Protein AF-A0A843I5C9-F1 (afdb_monomer)

Sequence (119 aa):
MRWAIEAREAYRRIAEAYEESRRRRRPLPAADFGALGRRALDVGAGRGAQPEYLEAEHPYVVHCDLVQEMLPKRCSDCLLCEATLLPFREGSFDVVYAVAVYHHLPRDALAAAIAEALR

Foldseek 3Di:
DVLLVVVQVVCQVCQVVCAVVAQPDDADVVLVPDLQDAAEEEEQVFAHCHVVNVVVRHVHYAYERCYPSRWHPPDDHYDNDDLLCDPDDAPRGSYYHHPPNLVSDDPVSSVSSVVSRND

Mean predicted aligned error: 3.35 Å

Secondary structure (DSSP, 8-state):
-HHHHHHHHHHHHHHHHHHHHHHTSPPP--STTS---SEEEEET-TTSSHHHHHHHH-SEEEEEES-GGGS-SS-S-EEE-BTTB----TTS-SEEE-TT-GGGS-HHHHHHHHHHHT-

Radius of gyration: 13.56 Å; Cα contacts (8 Å, |Δi|>4): 185; chains: 1; bounding box: 31×33×27 Å

Solvent-accessible surface area (backbone atoms only — not comparable to full-atom values): 6765 Å² total; per-residue (Å²): 112,70,67,56,55,53,51,33,54,55,49,57,77,39,29,71,64,46,26,66,71,29,50,80,40,83,54,78,71,72,66,78,79,53,92,55,61,51,30,36,36,31,42,54,39,37,46,38,33,48,51,66,53,50,52,75,73,19,90,38,54,39,36,25,15,71,32,74,72,29,50,48,89,86,63,91,44,70,45,82,36,47,66,65,59,58,97,64,62,70,68,71,48,64,34,68,45,56,72,91,37,66,88,77,45,56,78,75,51,37,57,42,23,53,52,48,66,69,62

pLDDT: mean 92.46, std 5.12, range [69.06, 97.44]

Structure (mmCIF, N/CA/C/O backbone):
data_AF-A0A843I5C9-F1
#
_entry.id   AF-A0A843I5C9-F1
#
loop_
_atom_site.group_PDB
_atom_site.id
_atom_site.type_symbol
_atom_site.label_atom_id
_atom_site.label_alt_id
_atom_site.label_comp_id
_atom_site.label_asym_id
_atom_site.label_entity_id
_atom_site.label_seq_id
_atom_site.pdbx_PDB_ins_code
_atom_site.Cartn_x
_atom_site.Cartn_y
_atom_site.Cartn_z
_atom_site.occupancy
_atom_site.B_iso_or_equiv
_atom_site.auth_seq_id
_atom_site.auth_comp_id
_atom_site.auth_asym_id
_atom_site.auth_atom_id
_atom_site.pdbx_PDB_model_num
ATOM 1 N N . MET A 1 1 ? 4.243 -16.718 -8.120 1.00 78.25 1 MET A N 1
ATOM 2 C CA . MET A 1 1 ? 5.303 -15.857 -7.543 1.00 78.25 1 MET A CA 1
ATOM 3 C C . MET A 1 1 ? 6.274 -15.222 -8.543 1.00 78.25 1 MET A C 1
ATOM 5 O O . MET A 1 1 ? 6.860 -14.216 -8.177 1.00 78.25 1 MET A O 1
ATOM 9 N N . ARG A 1 2 ? 6.472 -15.722 -9.779 1.00 88.94 2 ARG A N 1
ATOM 10 C CA . ARG A 1 2 ? 7.413 -15.086 -10.736 1.00 88.94 2 ARG A CA 1
ATOM 11 C C . ARG A 1 2 ? 7.111 -13.595 -10.981 1.00 88.94 2 ARG A C 1
ATOM 13 O O . ARG A 1 2 ? 8.018 -12.781 -10.887 1.00 88.94 2 ARG A O 1
ATOM 20 N N . TRP A 1 3 ? 5.836 -13.250 -11.169 1.00 91.00 3 TRP A N 1
ATOM 21 C CA . TRP A 1 3 ? 5.377 -11.867 -11.352 1.00 91.00 3 TRP A CA 1
ATOM 22 C C . TRP A 1 3 ? 5.780 -10.937 -10.192 1.00 91.00 3 TRP A C 1
ATOM 24 O O . TRP A 1 3 ? 6.170 -9.800 -10.423 1.00 91.00 3 TRP A O 1
ATOM 34 N N . ALA A 1 4 ? 5.733 -11.424 -8.946 1.00 91.62 4 ALA A N 1
ATOM 35 C CA . ALA A 1 4 ? 6.070 -10.629 -7.768 1.00 91.62 4 ALA A CA 1
ATOM 36 C C . ALA A 1 4 ? 7.574 -10.327 -7.732 1.00 91.62 4 ALA A C 1
ATOM 38 O O . ALA A 1 4 ? 7.984 -9.221 -7.392 1.00 91.62 4 ALA A O 1
ATOM 39 N N . ILE A 1 5 ? 8.408 -11.286 -8.149 1.00 93.31 5 ILE A N 1
ATOM 40 C CA . ILE A 1 5 ? 9.856 -11.081 -8.283 1.00 93.31 5 ILE A CA 1
ATOM 41 C C . ILE A 1 5 ? 10.144 -10.018 -9.353 1.00 93.31 5 ILE A C 1
ATOM 43 O O . ILE A 1 5 ? 10.910 -9.093 -9.092 1.00 93.31 5 ILE A O 1
ATOM 47 N N . GLU A 1 6 ? 9.496 -10.112 -10.515 1.00 94.12 6 GLU A N 1
ATOM 48 C CA . GLU A 1 6 ? 9.647 -9.148 -11.615 1.00 94.12 6 GLU A CA 1
ATOM 49 C C . GLU A 1 6 ? 9.191 -7.737 -11.208 1.00 94.12 6 GLU A C 1
ATOM 51 O O . GLU A 1 6 ? 9.911 -6.762 -11.437 1.00 94.12 6 GLU A O 1
ATOM 56 N N . ALA A 1 7 ? 8.037 -7.623 -10.541 1.00 92.88 7 ALA A N 1
ATOM 57 C CA . ALA A 1 7 ? 7.535 -6.360 -10.006 1.00 92.88 7 ALA A CA 1
ATOM 58 C C . ALA A 1 7 ? 8.514 -5.760 -8.987 1.00 92.88 7 ALA A C 1
ATOM 60 O O . ALA A 1 7 ? 8.883 -4.588 -9.093 1.00 92.88 7 ALA A O 1
ATOM 61 N N . ARG A 1 8 ? 9.008 -6.577 -8.049 1.00 94.88 8 ARG A N 1
ATOM 62 C CA . ARG A 1 8 ? 9.997 -6.161 -7.048 1.00 94.88 8 ARG A CA 1
ATOM 63 C C . ARG A 1 8 ? 11.261 -5.608 -7.700 1.00 94.88 8 ARG A C 1
ATOM 65 O O . ARG A 1 8 ? 11.759 -4.561 -7.296 1.00 94.88 8 ARG A O 1
ATOM 72 N N . GLU A 1 9 ? 11.790 -6.293 -8.710 1.00 95.88 9 GLU A N 1
ATOM 73 C CA . GLU A 1 9 ? 12.981 -5.839 -9.433 1.00 95.88 9 GLU A CA 1
ATOM 74 C C . GLU A 1 9 ? 12.742 -4.539 -10.201 1.00 95.88 9 GLU A C 1
ATOM 76 O O . GLU A 1 9 ? 13.606 -3.660 -10.199 1.00 95.88 9 GLU A O 1
ATOM 81 N N . ALA A 1 10 ? 11.576 -4.388 -10.833 1.00 94.38 10 ALA A N 1
ATOM 82 C CA . ALA A 1 10 ? 11.215 -3.158 -11.527 1.00 94.38 10 ALA A CA 1
ATOM 83 C C . ALA A 1 10 ? 11.164 -1.964 -10.565 1.00 94.38 10 ALA A C 1
ATOM 85 O O . ALA A 1 10 ? 11.795 -0.942 -10.837 1.00 94.38 10 ALA A O 1
ATOM 86 N N . TYR A 1 11 ? 10.490 -2.114 -9.424 1.00 94.81 11 TYR A N 1
ATOM 87 C CA . TYR A 1 11 ? 10.368 -1.052 -8.425 1.00 94.81 11 TYR A CA 1
ATOM 88 C C . TYR A 1 11 ? 11.686 -0.739 -7.717 1.00 94.81 11 TYR A C 1
ATOM 90 O O . TYR A 1 11 ? 12.005 0.434 -7.525 1.00 94.81 11 TYR A O 1
ATOM 98 N N . ARG A 1 12 ? 12.512 -1.752 -7.424 1.00 94.75 12 ARG A N 1
ATOM 99 C CA . ARG A 1 12 ? 13.863 -1.541 -6.881 1.00 94.75 12 ARG A CA 1
ATOM 100 C C . ARG A 1 12 ? 14.707 -0.641 -7.786 1.00 94.75 12 ARG A C 1
ATOM 102 O O . ARG A 1 12 ?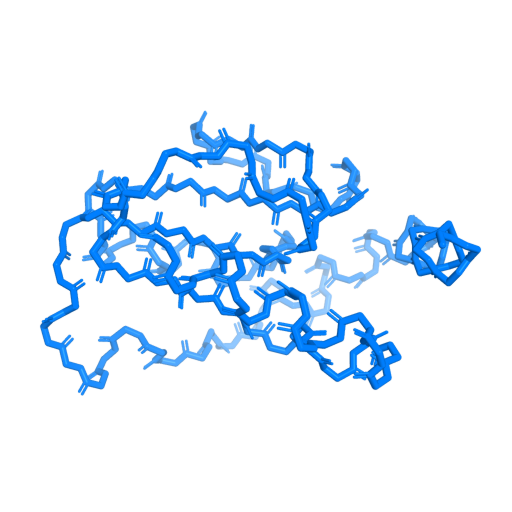 15.406 0.231 -7.283 1.00 94.75 12 ARG A O 1
ATOM 109 N N . ARG A 1 13 ? 14.621 -0.808 -9.112 1.00 95.38 13 ARG A N 1
ATOM 110 C CA . ARG A 1 13 ? 15.379 0.014 -10.077 1.00 95.38 13 ARG A CA 1
ATOM 111 C C . ARG A 1 13 ? 14.941 1.477 -10.127 1.00 95.38 13 ARG A C 1
ATOM 113 O O . ARG A 1 13 ? 15.730 2.313 -10.554 1.00 95.38 13 ARG A O 1
ATOM 120 N N . ILE A 1 14 ? 13.706 1.788 -9.737 1.00 93.44 14 ILE A N 1
ATOM 121 C CA . ILE A 1 14 ? 13.138 3.138 -9.869 1.00 93.44 14 ILE A CA 1
ATOM 122 C C . ILE A 1 14 ? 12.885 3.828 -8.530 1.00 93.44 14 ILE A C 1
ATOM 124 O O . ILE A 1 14 ? 12.381 4.943 -8.535 1.00 93.44 14 ILE A O 1
ATOM 128 N N . ALA A 1 15 ? 13.209 3.200 -7.401 1.00 89.75 15 ALA A N 1
ATOM 129 C CA . ALA A 1 15 ? 12.848 3.675 -6.067 1.00 89.75 15 ALA A CA 1
ATOM 130 C C . ALA A 1 15 ? 13.227 5.143 -5.790 1.00 89.75 15 ALA A C 1
ATOM 132 O O . ALA A 1 15 ? 12.409 5.917 -5.290 1.00 89.75 15 ALA A O 1
ATOM 133 N N . GLU A 1 16 ? 14.448 5.546 -6.149 1.00 87.31 16 GLU A N 1
ATOM 134 C CA . GLU A 1 16 ? 14.926 6.920 -5.948 1.00 87.31 16 GLU A CA 1
ATOM 135 C C . GLU A 1 16 ? 14.183 7.921 -6.842 1.00 87.31 16 GLU A C 1
ATOM 137 O O . GLU A 1 16 ? 13.652 8.924 -6.363 1.00 87.31 16 GLU A O 1
ATOM 142 N N . ALA A 1 17 ? 14.070 7.616 -8.139 1.00 89.94 17 ALA A N 1
ATOM 143 C CA . ALA A 1 17 ? 13.329 8.447 -9.088 1.00 89.94 17 ALA A CA 1
ATOM 144 C C . ALA A 1 17 ? 11.831 8.523 -8.737 1.00 89.94 17 ALA A C 1
ATOM 146 O O . ALA A 1 17 ? 11.187 9.559 -8.924 1.00 89.94 17 ALA A O 1
ATOM 147 N N . TYR A 1 18 ? 11.276 7.437 -8.195 1.00 89.38 18 TYR A N 1
ATOM 148 C CA . TYR A 1 18 ? 9.904 7.368 -7.717 1.00 89.38 18 TYR A CA 1
ATOM 149 C C . TYR A 1 18 ? 9.679 8.363 -6.582 1.00 89.38 18 TYR A C 1
ATOM 151 O O . TYR A 1 18 ? 8.752 9.169 -6.682 1.00 89.38 18 TYR A O 1
ATOM 159 N N . GLU A 1 19 ? 10.536 8.350 -5.555 1.00 88.69 19 GLU A N 1
ATOM 160 C CA . GLU A 1 19 ? 10.461 9.277 -4.420 1.00 88.69 19 GLU A CA 1
ATOM 161 C C . GLU A 1 19 ? 10.403 10.725 -4.898 1.00 88.69 19 GLU A C 1
ATOM 163 O O . GLU A 1 19 ? 9.440 11.426 -4.592 1.00 88.69 19 GLU A O 1
ATOM 168 N N . GLU A 1 20 ? 11.362 11.152 -5.720 1.00 88.75 20 GLU A N 1
ATOM 169 C CA . GLU A 1 20 ? 11.406 12.528 -6.228 1.00 88.75 20 GLU A CA 1
ATOM 170 C C . GLU A 1 20 ? 10.135 12.878 -7.021 1.00 88.75 20 GLU A C 1
ATOM 172 O O . GLU A 1 20 ? 9.527 13.933 -6.823 1.00 88.75 20 GLU A O 1
ATOM 177 N N . SER A 1 21 ? 9.664 11.956 -7.868 1.00 89.06 21 SER A N 1
ATOM 178 C CA . SER A 1 21 ? 8.480 12.177 -8.708 1.00 89.06 21 SER A CA 1
ATOM 179 C C . SER A 1 21 ? 7.156 12.227 -7.936 1.00 89.06 21 SER A C 1
ATOM 181 O O . SER A 1 21 ? 6.170 12.7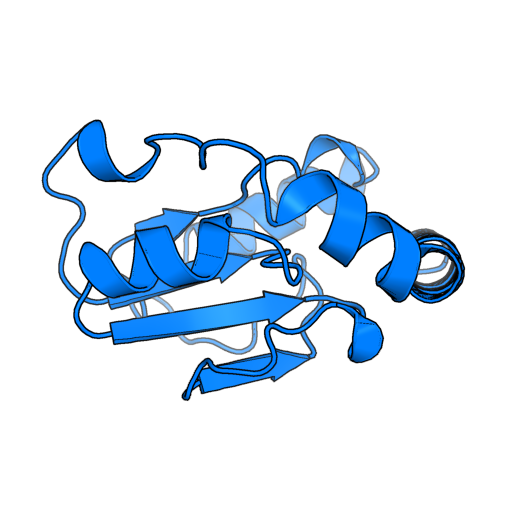63 -8.458 1.00 89.06 21 SER A O 1
ATOM 183 N N . ARG A 1 22 ? 7.101 11.640 -6.732 1.00 89.44 22 ARG A N 1
ATOM 184 C CA . ARG A 1 22 ? 5.878 11.488 -5.924 1.00 89.44 22 ARG A CA 1
ATOM 185 C C . ARG A 1 22 ? 5.872 12.335 -4.660 1.00 89.44 22 ARG A C 1
ATOM 187 O O . ARG A 1 22 ? 4.788 12.657 -4.187 1.00 89.44 22 ARG A O 1
ATOM 194 N N . ARG A 1 23 ? 7.032 12.746 -4.147 1.00 85.06 23 ARG A N 1
ATOM 195 C CA . ARG A 1 23 ? 7.165 13.565 -2.932 1.00 85.06 23 ARG A CA 1
ATOM 196 C C . ARG A 1 23 ? 6.517 14.941 -3.072 1.00 85.06 23 ARG A C 1
ATOM 198 O O . ARG A 1 23 ? 5.962 15.449 -2.111 1.00 85.06 23 ARG A O 1
ATOM 205 N N . ARG A 1 24 ? 6.561 15.539 -4.267 1.00 86.94 24 ARG A N 1
ATOM 206 C CA . ARG A 1 24 ? 5.937 16.849 -4.549 1.00 86.94 24 ARG A CA 1
ATOM 207 C C . ARG A 1 24 ? 4.512 16.750 -5.089 1.00 86.94 24 ARG A C 1
ATOM 209 O O . ARG A 1 24 ? 3.897 17.775 -5.375 1.00 86.94 24 ARG A O 1
ATOM 216 N N . ARG A 1 25 ? 3.992 15.537 -5.294 1.00 87.56 25 ARG A N 1
ATOM 217 C CA . ARG A 1 25 ? 2.618 15.369 -5.767 1.00 87.56 25 ARG A CA 1
ATOM 218 C C . ARG A 1 25 ? 1.672 15.469 -4.588 1.00 87.56 25 ARG A C 1
ATOM 220 O O . ARG A 1 25 ? 1.948 14.933 -3.522 1.00 87.56 25 ARG A O 1
ATOM 227 N N . ARG A 1 26 ? 0.530 16.112 -4.823 1.00 89.50 26 ARG A N 1
ATOM 228 C CA . ARG A 1 26 ? -0.575 16.076 -3.873 1.00 89.50 26 ARG A CA 1
ATOM 229 C C . ARG A 1 26 ? -0.987 14.607 -3.662 1.00 89.50 26 ARG A C 1
ATOM 231 O O . ARG A 1 26 ? -1.191 13.919 -4.669 1.00 89.50 26 ARG A O 1
ATOM 238 N N . PRO A 1 27 ? -1.071 14.127 -2.409 1.00 91.62 27 PRO A N 1
ATOM 239 C CA . PRO A 1 27 ? -1.557 12.784 -2.125 1.00 91.62 27 PRO A CA 1
ATOM 240 C C . PRO A 1 27 ? -3.002 12.638 -2.609 1.00 91.62 27 PRO A C 1
ATOM 242 O O . PRO A 1 27 ? -3.728 13.627 -2.768 1.00 91.62 27 PRO A O 1
ATOM 245 N N . LEU A 1 28 ? -3.417 11.402 -2.876 1.00 89.69 28 LEU A N 1
ATOM 246 C CA . LEU A 1 28 ? -4.825 11.132 -3.121 1.00 89.69 28 LEU A CA 1
ATOM 247 C C . LEU A 1 28 ? -5.577 11.268 -1.793 1.00 89.69 28 LEU A C 1
ATOM 249 O O . LEU A 1 28 ? -5.146 10.643 -0.821 1.00 89.69 28 LEU A O 1
ATOM 253 N N . PRO A 1 29 ? -6.695 12.016 -1.754 1.00 89.12 29 PRO A N 1
ATOM 254 C CA . PRO A 1 29 ? -7.479 12.251 -0.543 1.00 89.12 29 PRO A CA 1
ATOM 255 C C . PRO A 1 29 ? -8.319 11.016 -0.159 1.00 89.12 29 PRO A C 1
ATOM 257 O O . PRO A 1 29 ? -9.526 11.094 0.026 1.00 89.12 29 PRO A O 1
ATOM 260 N N . ALA A 1 30 ? -7.703 9.832 -0.146 1.00 82.38 30 ALA A N 1
ATOM 261 C CA . ALA A 1 30 ? -8.390 8.556 0.018 1.00 82.38 30 ALA A CA 1
ATOM 262 C C . ALA A 1 30 ? -9.062 8.414 1.394 1.00 82.38 30 ALA A C 1
ATOM 264 O O . ALA A 1 30 ? -10.079 7.733 1.490 1.00 82.38 30 ALA A O 1
ATOM 265 N N . ALA A 1 31 ? -8.524 9.064 2.427 1.00 79.75 31 ALA A N 1
ATOM 266 C CA . ALA A 1 31 ? -9.107 9.055 3.763 1.00 79.75 31 ALA A CA 1
ATOM 267 C C . ALA A 1 31 ? -10.255 10.071 3.911 1.00 79.75 31 ALA A C 1
ATOM 269 O O . ALA A 1 31 ? -11.154 9.864 4.719 1.00 79.75 31 ALA A O 1
ATOM 270 N N . ASP A 1 32 ? -10.307 11.106 3.064 1.00 84.12 32 ASP A N 1
ATOM 271 C CA . ASP A 1 32 ? -11.332 12.161 3.125 1.00 84.12 32 ASP A CA 1
ATOM 272 C C . ASP A 1 32 ? -12.740 11.654 2.741 1.00 84.12 32 ASP A C 1
ATOM 274 O O . ASP A 1 32 ? -13.735 12.357 2.927 1.00 84.12 32 ASP A O 1
ATOM 278 N N . PHE A 1 33 ? -12.858 10.445 2.176 1.00 79.38 33 PHE A N 1
ATOM 279 C CA . PHE A 1 33 ? -14.136 9.892 1.712 1.00 79.38 33 PHE A CA 1
ATOM 280 C C . PHE A 1 33 ? -15.040 9.367 2.839 1.00 79.38 33 PHE A C 1
ATOM 282 O O . PHE A 1 33 ? -16.202 9.045 2.576 1.00 79.38 33 PHE A O 1
ATOM 289 N N . GLY A 1 34 ? -14.559 9.291 4.084 1.00 78.88 34 GLY A N 1
ATOM 290 C CA . GLY A 1 34 ? -15.389 8.908 5.224 1.00 78.88 34 GLY A CA 1
ATOM 291 C C . GLY A 1 34 ? -14.621 8.750 6.534 1.00 78.88 34 GLY A C 1
ATOM 292 O O . GLY A 1 34 ? -13.401 8.823 6.584 1.00 78.88 34 GLY A O 1
ATOM 293 N N . ALA A 1 35 ? -15.349 8.489 7.621 1.00 80.50 35 ALA A N 1
ATOM 294 C CA . ALA A 1 35 ? -14.742 8.137 8.902 1.00 80.50 35 ALA A CA 1
ATOM 295 C C . ALA A 1 35 ? -14.339 6.651 8.895 1.00 80.50 35 ALA A C 1
ATOM 297 O O . ALA A 1 35 ? -15.159 5.780 9.179 1.00 80.50 35 ALA A O 1
ATOM 298 N N . LEU A 1 36 ? -13.082 6.370 8.544 1.00 87.00 36 LEU A N 1
ATOM 299 C CA . LEU A 1 36 ? -12.579 5.018 8.248 1.00 87.00 36 LEU A CA 1
ATOM 300 C C . LEU A 1 36 ? -11.899 4.311 9.443 1.00 87.00 36 LEU A C 1
ATOM 302 O O . LEU A 1 36 ? -11.267 3.274 9.283 1.00 87.00 36 LEU A O 1
ATOM 306 N N . GLY A 1 37 ? -12.049 4.844 10.658 1.00 92.06 37 GLY A N 1
ATOM 307 C CA . GLY A 1 37 ? -11.519 4.239 11.885 1.00 92.06 37 GLY A CA 1
ATOM 308 C C . GLY A 1 37 ? -10.097 4.679 12.243 1.00 92.06 37 GLY A C 1
ATOM 309 O O . GLY A 1 37 ? -9.564 5.647 11.703 1.00 92.06 37 GLY A O 1
ATOM 310 N N . ARG A 1 38 ? -9.494 4.012 13.234 1.00 95.06 38 ARG A N 1
ATOM 311 C CA . ARG A 1 38 ? -8.222 4.434 13.852 1.00 95.06 38 ARG A CA 1
ATO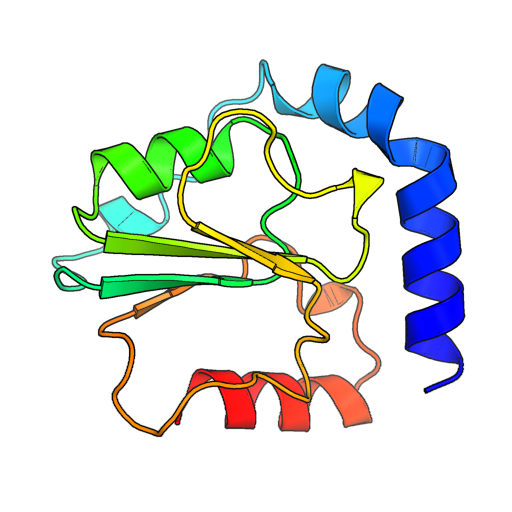M 312 C C . ARG A 1 38 ? -7.013 3.652 13.346 1.00 95.06 38 ARG A C 1
ATOM 314 O O . ARG A 1 38 ? -5.901 4.165 13.442 1.00 95.06 38 ARG A O 1
ATOM 321 N N . ARG A 1 39 ? -7.221 2.412 12.901 1.00 96.31 39 ARG A N 1
ATOM 322 C CA . ARG A 1 39 ? -6.174 1.469 12.493 1.00 96.31 39 ARG A CA 1
ATOM 323 C C . ARG A 1 39 ? -6.214 1.293 10.983 1.00 96.31 39 ARG A C 1
ATOM 325 O O . ARG A 1 39 ? -7.182 0.737 10.470 1.00 96.31 39 ARG A O 1
ATOM 332 N N . ALA A 1 40 ? -5.170 1.721 10.291 1.00 96.19 40 ALA A N 1
ATOM 333 C CA . ALA A 1 40 ? -5.065 1.633 8.844 1.00 96.19 40 ALA A CA 1
ATOM 334 C C . ALA A 1 40 ? -3.887 0.753 8.413 1.00 96.19 40 ALA A C 1
ATOM 336 O O . ALA A 1 40 ? -2.813 0.783 9.016 1.00 96.19 40 ALA A O 1
ATOM 337 N N . LEU A 1 41 ? -4.091 -0.003 7.338 1.00 97.06 41 LEU A N 1
ATOM 338 C CA . LEU A 1 41 ? -3.026 -0.660 6.586 1.00 97.06 41 LEU A CA 1
ATOM 339 C C . LEU A 1 41 ? -2.865 0.048 5.243 1.00 97.06 41 LEU A C 1
ATOM 341 O O . LEU A 1 41 ? -3.842 0.229 4.522 1.00 97.06 41 LEU A O 1
ATOM 345 N N . ASP A 1 42 ? -1.641 0.410 4.889 1.00 96.88 42 ASP A N 1
ATOM 346 C CA . ASP A 1 42 ? -1.284 0.978 3.590 1.00 96.88 42 ASP A CA 1
ATOM 347 C C . ASP A 1 42 ? -0.470 -0.050 2.795 1.00 96.88 42 ASP A C 1
ATOM 349 O O . ASP A 1 42 ? 0.722 -0.255 3.039 1.00 96.88 42 ASP A O 1
ATOM 353 N N . VAL A 1 43 ? -1.140 -0.760 1.886 1.00 97.44 43 VAL A N 1
ATOM 354 C CA . VAL A 1 43 ? -0.534 -1.786 1.029 1.00 97.44 43 VAL A CA 1
ATOM 355 C C . VAL A 1 43 ? 0.089 -1.110 -0.183 1.00 97.44 43 VAL A C 1
ATOM 357 O O . VAL A 1 43 ? -0.561 -0.295 -0.830 1.00 97.44 43 VAL A O 1
ATOM 360 N N . GLY A 1 44 ? 1.324 -1.492 -0.522 1.00 96.19 44 GLY A N 1
ATOM 361 C CA . GLY A 1 44 ? 2.115 -0.862 -1.584 1.00 96.19 44 GLY A CA 1
ATOM 362 C C . GLY A 1 44 ? 2.397 0.611 -1.293 1.00 96.19 44 GLY A C 1
ATOM 363 O O . GLY A 1 44 ? 2.296 1.447 -2.192 1.00 96.19 44 GLY A O 1
ATOM 364 N N . ALA A 1 45 ? 2.717 0.908 -0.031 1.00 95.50 45 ALA A N 1
ATOM 365 C CA . ALA A 1 45 ? 2.820 2.261 0.511 1.00 95.50 45 ALA A CA 1
ATOM 366 C C . ALA A 1 45 ? 3.744 3.181 -0.302 1.00 95.50 45 ALA A C 1
ATOM 368 O O . ALA A 1 45 ? 3.502 4.386 -0.459 1.00 95.50 45 ALA A O 1
ATOM 369 N N . GLY A 1 46 ? 4.834 2.622 -0.834 1.00 94.19 46 GLY A N 1
ATOM 370 C CA . GLY A 1 46 ? 5.890 3.411 -1.435 1.00 94.19 46 GLY A CA 1
ATOM 371 C C . GLY A 1 46 ? 6.456 4.482 -0.490 1.00 94.19 46 GLY A C 1
ATOM 372 O O . GLY A 1 46 ? 6.222 4.515 0.714 1.00 94.19 46 G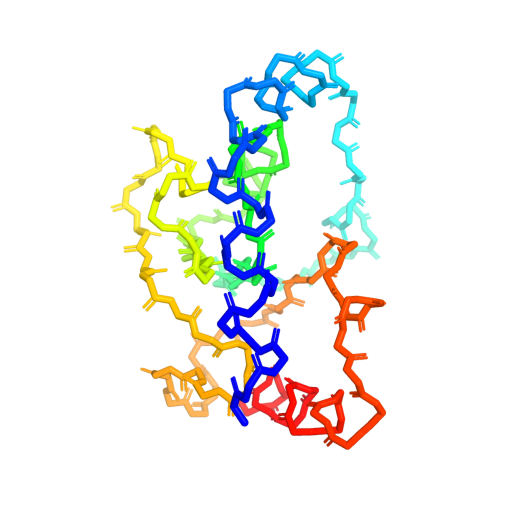LY A O 1
ATOM 373 N N . ARG A 1 47 ? 7.251 5.391 -1.061 1.00 90.75 47 ARG A N 1
ATOM 374 C CA . ARG A 1 47 ? 7.966 6.447 -0.317 1.00 90.75 47 ARG A CA 1
ATOM 375 C C . ARG A 1 47 ? 7.628 7.863 -0.793 1.00 90.75 47 ARG A C 1
ATOM 377 O O . ARG A 1 47 ? 8.480 8.746 -0.764 1.00 90.75 47 ARG A O 1
ATOM 384 N N . GLY A 1 48 ? 6.416 8.049 -1.318 1.00 90.56 48 GLY A N 1
ATOM 385 C CA . GLY A 1 48 ? 5.907 9.342 -1.789 1.00 90.56 48 GLY A CA 1
ATOM 386 C C . GLY A 1 48 ? 5.279 10.178 -0.668 1.00 90.56 48 GLY A C 1
ATOM 387 O O . GLY A 1 48 ? 5.603 9.996 0.497 1.00 90.56 48 GLY A O 1
ATOM 388 N N . ALA A 1 49 ? 4.355 11.075 -1.027 1.00 91.69 49 ALA A N 1
ATOM 389 C CA . ALA A 1 49 ? 3.596 11.883 -0.064 1.00 91.69 49 ALA A CA 1
ATOM 390 C C . ALA A 1 49 ? 2.385 11.155 0.566 1.00 91.69 49 ALA A C 1
ATOM 392 O O . ALA A 1 49 ? 1.813 11.651 1.530 1.00 91.69 49 ALA A O 1
ATOM 393 N N . GLN A 1 50 ? 1.966 10.005 0.017 1.00 93.69 50 GLN A N 1
ATOM 394 C CA . GLN A 1 50 ? 0.779 9.277 0.489 1.00 93.69 50 GLN A CA 1
ATOM 395 C C . GLN A 1 50 ? 0.907 8.768 1.939 1.00 93.69 50 GLN A C 1
ATOM 397 O O . GLN A 1 50 ? -0.050 8.972 2.682 1.00 93.69 50 GLN A O 1
ATOM 402 N N . PRO A 1 51 ? 2.046 8.182 2.372 1.00 93.88 51 PRO A N 1
ATOM 403 C CA . PRO A 1 51 ? 2.197 7.699 3.745 1.00 93.88 51 PRO A CA 1
ATOM 404 C C . PRO A 1 51 ? 1.981 8.791 4.800 1.00 93.88 51 PRO A C 1
ATOM 406 O O . PRO A 1 51 ? 1.152 8.624 5.685 1.00 93.88 51 PRO A O 1
ATOM 409 N N . GLU A 1 52 ? 2.633 9.950 4.631 1.00 92.50 52 GLU A N 1
ATOM 410 C CA . GLU A 1 52 ? 2.515 11.094 5.553 1.00 92.50 52 GLU A CA 1
ATOM 411 C C . GLU A 1 52 ? 1.067 11.616 5.641 1.00 92.50 52 GLU A C 1
ATOM 413 O O . GLU A 1 52 ? 0.620 12.047 6.700 1.00 92.50 52 GLU A O 1
ATOM 418 N N . TYR A 1 53 ? 0.311 11.556 4.539 1.00 93.19 53 TYR A N 1
ATOM 419 C CA . TYR A 1 53 ? -1.111 11.902 4.542 1.00 93.19 53 TYR A CA 1
ATOM 420 C C . TYR A 1 53 ? -1.947 10.896 5.343 1.00 93.19 53 TYR A C 1
ATOM 422 O O . TYR A 1 53 ? -2.773 11.309 6.146 1.00 93.19 53 TYR A O 1
ATOM 430 N N . LEU A 1 54 ? -1.717 9.591 5.185 1.00 93.75 54 LEU A N 1
ATOM 431 C CA . LEU A 1 54 ? -2.464 8.581 5.943 1.00 93.75 54 LEU A CA 1
ATOM 432 C C . LEU A 1 54 ? -2.145 8.625 7.446 1.00 93.75 54 LEU A C 1
ATOM 434 O O . LEU A 1 54 ? -3.052 8.438 8.254 1.00 93.75 54 LEU A O 1
ATOM 438 N N . GLU A 1 55 ? -0.897 8.911 7.824 1.00 93.06 55 GLU A N 1
ATOM 439 C CA . GLU A 1 55 ? -0.489 9.100 9.228 1.00 93.06 55 GLU A CA 1
ATOM 440 C C . GLU A 1 55 ? -1.120 10.344 9.875 1.00 93.06 55 GLU A C 1
ATOM 442 O O . GLU A 1 55 ? -1.332 10.370 11.087 1.00 93.06 55 GLU A O 1
ATOM 447 N N . ALA A 1 56 ? -1.446 11.375 9.088 1.00 91.94 56 ALA A N 1
ATOM 448 C CA . ALA A 1 56 ? -2.172 12.542 9.588 1.00 91.94 56 ALA A CA 1
ATOM 449 C C . ALA A 1 56 ? -3.651 12.232 9.890 1.00 91.94 56 ALA A C 1
ATOM 451 O O . ALA A 1 56 ? -4.237 12.846 10.781 1.00 91.94 56 ALA A O 1
ATOM 452 N N . GLU A 1 57 ? -4.234 11.271 9.170 1.00 92.56 57 GLU A N 1
ATOM 453 C CA . GLU A 1 57 ? -5.658 10.918 9.247 1.00 92.56 57 GLU A CA 1
ATOM 454 C C . GLU A 1 57 ? -5.936 9.777 10.237 1.00 92.56 57 GLU A C 1
ATOM 456 O O . GLU A 1 57 ? -6.983 9.743 10.889 1.00 92.56 57 GLU A O 1
ATOM 461 N N . HIS A 1 58 ? -4.988 8.849 10.401 1.00 93.69 58 HIS A N 1
ATOM 462 C CA . HIS A 1 58 ? -5.130 7.691 11.277 1.00 93.69 58 HIS A CA 1
ATOM 463 C C . HIS A 1 58 ? -4.026 7.645 12.342 1.00 93.69 58 HIS A C 1
ATOM 465 O O . HIS A 1 58 ? -2.845 7.674 12.010 1.00 93.69 58 HIS A O 1
ATOM 471 N N . PRO A 1 59 ? -4.370 7.471 13.632 1.00 93.31 59 PRO A N 1
ATOM 472 C CA . PRO A 1 59 ? -3.378 7.398 14.704 1.00 93.31 59 PRO A CA 1
ATOM 473 C C . PRO A 1 59 ? -2.526 6.120 14.685 1.00 93.31 59 PRO A C 1
ATOM 475 O O . PRO A 1 59 ? -1.493 6.088 15.348 1.00 93.31 59 PRO A O 1
ATOM 478 N N . TYR A 1 60 ? -2.964 5.060 13.995 1.00 95.25 60 TYR A N 1
ATOM 479 C CA . TYR A 1 60 ? -2.208 3.816 13.858 1.00 95.25 60 TYR A CA 1
ATOM 480 C C . TYR A 1 60 ? -2.178 3.397 12.392 1.00 95.25 60 TYR A C 1
ATOM 482 O O . TYR A 1 60 ? -3.175 2.886 11.882 1.00 95.25 60 TYR A O 1
ATOM 490 N N . VAL A 1 61 ? -1.041 3.588 11.728 1.00 95.94 61 VAL A N 1
ATOM 491 C CA . VAL A 1 61 ? -0.838 3.167 10.339 1.00 95.94 61 VAL A CA 1
ATOM 492 C C . VAL A 1 61 ? 0.292 2.159 10.279 1.00 95.94 61 VAL A C 1
ATOM 494 O O . VAL A 1 61 ? 1.363 2.395 10.827 1.00 95.94 61 VAL A O 1
ATOM 497 N N . VAL A 1 62 ? 0.058 1.043 9.596 1.00 97.38 62 VAL A N 1
ATOM 498 C CA . VAL A 1 62 ? 1.129 0.141 9.173 1.00 97.38 62 VAL A CA 1
ATOM 499 C C . VAL A 1 62 ? 1.307 0.300 7.672 1.00 97.38 62 VAL A C 1
ATOM 501 O O . VAL A 1 62 ? 0.364 0.097 6.911 1.00 97.38 62 VAL A O 1
ATOM 504 N N . HIS A 1 63 ? 2.516 0.638 7.239 1.00 97.12 63 HIS A N 1
ATOM 505 C CA . HIS A 1 63 ? 2.870 0.709 5.824 1.00 97.12 63 HIS A CA 1
ATOM 506 C C . HIS A 1 63 ? 3.533 -0.591 5.399 1.00 97.12 63 HIS A C 1
ATOM 508 O O . HIS A 1 63 ? 4.444 -1.083 6.072 1.00 97.12 63 HIS A O 1
ATOM 514 N N . CYS A 1 64 ? 3.119 -1.159 4.273 1.00 96.44 64 CYS A N 1
ATOM 515 C CA . CYS A 1 64 ? 3.785 -2.339 3.756 1.00 96.44 64 CYS A CA 1
ATOM 516 C C . CYS A 1 64 ? 3.994 -2.284 2.247 1.00 96.44 64 CYS A C 1
ATOM 518 O O . CYS A 1 64 ? 3.197 -1.729 1.496 1.00 96.44 64 CYS A O 1
ATOM 520 N N . ASP A 1 65 ? 5.128 -2.813 1.806 1.00 97.00 65 ASP A N 1
ATOM 521 C CA . ASP A 1 65 ? 5.539 -2.811 0.406 1.00 97.00 65 ASP A CA 1
ATOM 522 C C . ASP A 1 65 ? 6.351 -4.078 0.118 1.00 97.00 65 ASP A C 1
ATOM 524 O O . ASP A 1 65 ? 6.980 -4.643 1.015 1.00 97.00 65 ASP A O 1
ATOM 528 N N . LEU A 1 66 ? 6.353 -4.519 -1.138 1.00 96.25 66 LEU A N 1
ATOM 529 C CA . LEU A 1 66 ? 7.114 -5.679 -1.604 1.00 96.25 66 LEU A CA 1
ATOM 530 C C . LEU A 1 66 ? 8.612 -5.374 -1.742 1.00 96.25 66 LEU A C 1
ATOM 532 O O . LEU A 1 66 ? 9.443 -6.286 -1.840 1.00 96.25 66 LEU A O 1
ATOM 536 N N . VAL A 1 67 ? 8.968 -4.091 -1.779 1.00 95.81 67 VAL A N 1
ATOM 537 C CA . VAL A 1 67 ? 10.327 -3.606 -2.002 1.00 95.81 67 VAL A CA 1
ATOM 538 C C . VAL A 1 67 ? 10.775 -2.802 -0.788 1.00 95.81 67 VAL A C 1
ATOM 540 O O . VAL A 1 67 ? 10.203 -1.768 -0.457 1.00 95.81 67 VAL A O 1
ATOM 543 N N . GLN A 1 68 ? 11.854 -3.235 -0.137 1.00 94.81 68 GLN A N 1
ATOM 544 C CA . GLN A 1 68 ? 12.419 -2.534 1.021 1.00 94.81 68 GLN A CA 1
ATOM 545 C C . GLN A 1 68 ? 12.813 -1.098 0.660 1.00 94.81 68 GLN A C 1
ATOM 547 O O . GLN A 1 68 ? 12.560 -0.148 1.400 1.00 94.81 68 GLN A O 1
ATOM 552 N N . GLU A 1 69 ? 13.379 -0.929 -0.531 1.00 94.56 69 GLU A N 1
ATOM 553 C CA . GLU A 1 69 ? 13.712 0.353 -1.123 1.00 94.56 69 GLU A CA 1
ATOM 554 C C . GLU A 1 69 ? 12.479 1.143 -1.559 1.00 94.56 69 GLU A C 1
ATOM 556 O O . GLU A 1 69 ? 12.665 2.238 -2.060 1.00 94.56 69 GLU A O 1
ATOM 561 N N . MET A 1 70 ? 11.253 0.711 -1.292 1.00 94.88 70 MET A N 1
ATOM 562 C CA . MET A 1 70 ? 10.046 1.526 -1.438 1.00 94.88 70 MET A CA 1
ATOM 563 C C . MET A 1 70 ? 9.429 1.909 -0.097 1.00 94.88 70 MET A C 1
ATOM 565 O O . MET A 1 70 ? 8.683 2.874 -0.073 1.00 94.88 70 MET A O 1
ATOM 569 N N . LEU A 1 71 ? 9.792 1.268 1.017 1.00 95.12 71 LEU A N 1
ATOM 570 C CA . LEU A 1 71 ? 9.231 1.609 2.326 1.00 95.12 71 LEU A CA 1
ATOM 571 C C . LEU A 1 71 ? 9.536 3.067 2.723 1.00 95.12 71 LEU A C 1
ATOM 573 O O . LEU A 1 71 ? 10.666 3.546 2.515 1.00 95.12 71 LEU A O 1
ATOM 577 N N . PRO A 1 72 ? 8.560 3.791 3.295 1.00 92.06 72 PRO A N 1
ATOM 578 C CA . PRO A 1 72 ? 8.745 5.181 3.678 1.00 92.06 72 PRO A CA 1
ATOM 579 C C . PRO A 1 72 ? 9.808 5.310 4.781 1.00 92.06 72 PRO A C 1
ATOM 581 O O . PRO A 1 72 ? 9.903 4.494 5.688 1.00 92.06 72 PRO A O 1
ATOM 584 N N . LYS A 1 73 ? 10.671 6.334 4.683 1.00 86.25 73 LYS A N 1
ATOM 585 C CA . LYS A 1 73 ? 11.863 6.468 5.555 1.00 86.25 73 LYS A CA 1
ATOM 586 C C . LYS A 1 73 ? 11.558 7.015 6.951 1.00 86.25 73 LYS A C 1
ATOM 588 O O . LYS A 1 73 ? 12.420 6.945 7.819 1.00 86.25 73 LYS A O 1
ATOM 593 N N . ARG A 1 74 ? 10.405 7.665 7.122 1.00 80.69 74 ARG A N 1
ATOM 594 C CA . ARG A 1 74 ? 10.055 8.449 8.320 1.00 80.69 74 ARG A CA 1
ATOM 595 C C . ARG A 1 74 ? 8.916 7.835 9.139 1.00 80.69 74 ARG A C 1
ATOM 597 O O . ARG A 1 74 ? 8.590 8.391 10.177 1.00 80.69 74 ARG A O 1
ATOM 604 N N . CYS A 1 75 ? 8.362 6.713 8.689 1.00 75.44 75 CYS A N 1
ATOM 605 C CA . CYS A 1 75 ? 7.226 6.059 9.327 1.00 75.44 75 CYS A CA 1
ATOM 606 C C . CYS A 1 75 ? 7.702 5.070 10.394 1.00 75.44 75 CYS A C 1
ATOM 608 O O . CYS A 1 75 ? 8.739 4.420 10.223 1.00 75.44 75 CYS A O 1
ATOM 610 N N . SER A 1 76 ? 6.952 4.957 11.491 1.00 69.06 76 SER A N 1
ATOM 611 C CA . SER A 1 76 ? 7.322 4.105 12.627 1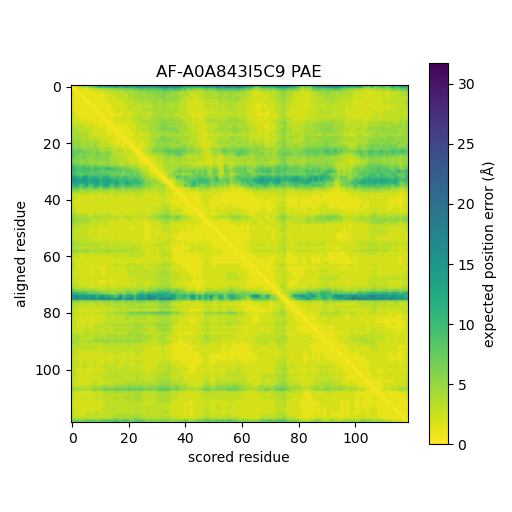.00 69.06 76 SER A CA 1
ATOM 612 C C . SER A 1 76 ? 7.098 2.620 12.355 1.00 69.06 76 SER A C 1
ATOM 614 O O . SER A 1 76 ? 7.938 1.805 12.732 1.00 69.06 76 SER A O 1
ATOM 616 N N . ASP A 1 77 ? 6.009 2.273 11.665 1.00 94.06 77 ASP A N 1
ATOM 617 C CA . ASP A 1 77 ? 5.577 0.887 11.489 1.00 94.06 77 ASP A CA 1
ATOM 618 C C . ASP A 1 77 ? 5.554 0.509 10.009 1.00 94.06 77 ASP A C 1
ATOM 620 O O . ASP A 1 77 ? 4.583 0.720 9.281 1.00 94.06 77 ASP A O 1
ATOM 624 N N . CYS A 1 78 ? 6.676 -0.048 9.558 1.00 96.06 78 CYS A N 1
ATOM 625 C CA . CYS A 1 78 ? 6.862 -0.519 8.192 1.00 96.06 78 CYS A CA 1
ATOM 626 C C . CYS A 1 78 ? 7.135 -2.020 8.157 1.00 96.06 78 CYS A C 1
ATOM 628 O O . CYS A 1 78 ? 7.897 -2.545 8.970 1.00 96.06 78 CYS A O 1
ATOM 630 N N . LEU A 1 79 ? 6.585 -2.700 7.154 1.00 95.44 79 LEU A N 1
ATOM 631 C CA . LEU A 1 79 ? 6.796 -4.126 6.947 1.00 95.44 79 LEU A CA 1
ATOM 632 C C . LEU A 1 79 ? 7.055 -4.452 5.476 1.00 95.44 79 LEU A C 1
ATOM 634 O O . LEU A 1 79 ? 6.356 -3.983 4.584 1.00 95.44 79 LEU A O 1
ATOM 638 N N . LEU A 1 80 ? 8.027 -5.325 5.218 1.00 96.06 80 LEU A N 1
ATOM 639 C CA . LEU A 1 80 ? 8.184 -5.936 3.901 1.00 96.06 80 LEU A CA 1
ATOM 640 C C . LEU A 1 80 ? 7.119 -7.031 3.734 1.00 96.06 80 LEU A C 1
ATOM 642 O O . LEU A 1 80 ? 7.168 -8.043 4.434 1.00 96.06 80 LEU A O 1
ATOM 646 N N . CYS A 1 81 ? 6.160 -6.830 2.835 1.00 94.38 81 CYS A N 1
ATOM 647 C CA . CYS A 1 81 ? 5.001 -7.708 2.658 1.00 94.38 81 CYS A CA 1
ATOM 648 C C . CYS A 1 81 ? 4.726 -7.947 1.166 1.00 94.38 81 CYS A C 1
ATOM 650 O O . CYS A 1 81 ? 5.051 -7.120 0.320 1.00 94.38 81 CYS A O 1
ATOM 652 N N . GLU A 1 82 ? 4.075 -9.057 0.835 1.00 94.44 82 GLU A N 1
ATOM 653 C CA . GLU A 1 82 ? 3.462 -9.247 -0.481 1.00 94.44 82 GLU A CA 1
ATOM 654 C C . GLU A 1 82 ? 1.939 -9.182 -0.291 1.00 94.44 82 GLU A C 1
ATOM 656 O O . GLU A 1 82 ? 1.415 -9.733 0.676 1.00 94.44 82 GLU A O 1
ATOM 661 N N . ALA A 1 83 ? 1.229 -8.482 -1.177 1.00 96.00 83 ALA A N 1
ATOM 662 C CA . ALA A 1 83 ? -0.183 -8.152 -1.003 1.00 96.00 83 ALA A CA 1
ATOM 663 C C . ALA A 1 83 ? -1.106 -9.384 -0.960 1.00 96.00 83 ALA A C 1
ATOM 665 O O . ALA A 1 83 ? -2.204 -9.284 -0.425 1.00 96.00 83 ALA A O 1
ATOM 666 N N . THR A 1 84 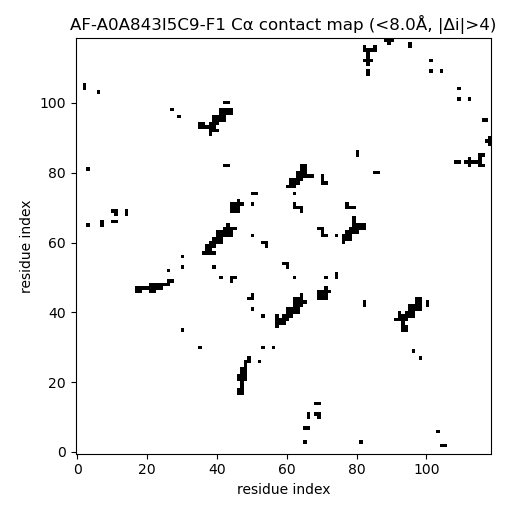? -0.684 -10.537 -1.495 1.00 95.62 84 THR A N 1
ATOM 667 C CA . THR A 1 84 ? -1.434 -11.806 -1.422 1.00 95.62 84 THR A CA 1
ATOM 668 C C . THR A 1 84 ? -1.134 -12.633 -0.170 1.00 95.62 84 THR A C 1
ATOM 670 O O . THR A 1 84 ? -1.711 -13.706 -0.007 1.00 95.62 84 THR A O 1
ATOM 673 N N . LEU A 1 85 ? -0.244 -12.163 0.711 1.00 95.19 85 LEU A N 1
ATOM 674 C CA . LEU A 1 85 ? 0.180 -12.851 1.935 1.00 95.19 85 LEU A CA 1
ATOM 675 C C . LEU A 1 85 ? 0.394 -11.836 3.068 1.00 95.19 85 LEU A C 1
ATOM 677 O O . LEU A 1 85 ? 1.512 -11.655 3.564 1.00 95.19 85 LEU A O 1
ATOM 681 N N . LEU A 1 86 ? -0.675 -11.152 3.472 1.00 96.56 86 LEU A N 1
ATOM 682 C CA . LEU A 1 86 ? -0.617 -10.152 4.532 1.00 96.56 86 LEU A CA 1
ATOM 683 C C . LEU A 1 86 ? -0.467 -10.858 5.896 1.00 96.56 86 LEU A C 1
ATOM 685 O O . LEU A 1 86 ? -1.309 -11.681 6.260 1.00 96.56 86 LEU A O 1
ATOM 689 N N . PRO A 1 87 ? 0.568 -10.559 6.700 1.00 96.31 87 PRO A N 1
ATOM 690 C CA . PRO A 1 87 ? 0.859 -11.294 7.935 1.00 96.31 87 PRO A CA 1
ATOM 691 C C . PRO A 1 87 ? 0.084 -10.741 9.141 1.00 96.31 87 PRO A C 1
ATOM 693 O O . PRO A 1 87 ? 0.626 -10.590 10.237 1.00 96.31 87 PRO A O 1
ATOM 696 N N . PHE A 1 88 ? -1.194 -10.431 8.941 1.00 96.75 88 PHE A N 1
ATOM 6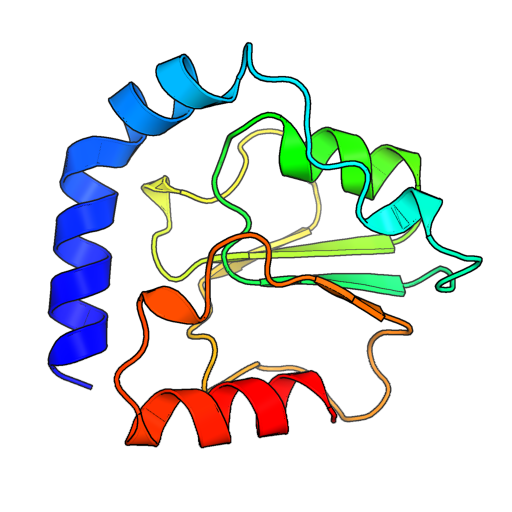97 C CA . PHE A 1 88 ? -2.072 -9.862 9.958 1.00 96.75 88 PHE A CA 1
ATOM 698 C C . PHE A 1 88 ? -3.256 -10.784 10.224 1.00 96.75 88 PHE A C 1
ATOM 700 O O . PHE A 1 88 ? -3.682 -11.544 9.358 1.00 96.75 88 PHE A O 1
ATOM 707 N N . ARG A 1 89 ? -3.779 -10.729 11.449 1.00 96.75 89 ARG A N 1
ATOM 708 C CA . ARG A 1 89 ? -5.000 -11.459 11.806 1.00 96.75 89 ARG A CA 1
ATOM 709 C C . ARG A 1 89 ? -6.213 -10.724 11.240 1.00 96.75 89 ARG A C 1
ATOM 711 O O . ARG A 1 89 ? -6.160 -9.507 11.078 1.00 96.75 89 ARG A O 1
ATOM 718 N N . GLU A 1 90 ? -7.303 -11.450 11.044 1.00 96.62 90 GLU A N 1
ATOM 719 C CA . GLU A 1 90 ? -8.615 -10.869 10.744 1.00 96.62 90 GLU A CA 1
ATOM 720 C C . GLU A 1 90 ? -8.989 -9.774 11.766 1.00 96.62 90 GLU A C 1
ATOM 722 O O . GLU A 1 90 ? -8.712 -9.907 12.966 1.00 96.62 90 GLU A O 1
ATOM 727 N N . GLY A 1 91 ? -9.548 -8.661 11.289 1.00 95.81 91 GLY A N 1
ATOM 728 C CA . GLY A 1 91 ? -9.957 -7.510 12.103 1.00 95.81 91 GLY A CA 1
ATOM 729 C C . GLY A 1 91 ? -8.809 -6.680 12.702 1.00 95.81 91 GLY A C 1
ATOM 730 O O . GLY A 1 91 ? -9.030 -5.878 13.625 1.00 95.81 91 GLY A O 1
ATOM 731 N N . SER A 1 92 ? -7.571 -6.856 12.220 1.00 97.19 92 SER A N 1
ATOM 732 C CA . SER A 1 92 ? -6.411 -6.077 12.696 1.00 97.19 92 SER A CA 1
ATOM 733 C C . SER A 1 92 ? -6.510 -4.589 12.346 1.00 97.19 92 SER A C 1
ATOM 735 O O . SER A 1 92 ? -6.029 -3.758 13.121 1.00 97.19 92 SER A O 1
ATOM 737 N N . PHE A 1 93 ? -7.168 -4.256 11.234 1.00 97.25 93 PHE A N 1
ATOM 738 C CA . PHE A 1 93 ? -7.322 -2.893 10.729 1.00 97.25 93 PHE A CA 1
ATOM 739 C C . PHE A 1 93 ? -8.795 -2.543 10.530 1.00 97.25 93 PHE A C 1
ATOM 741 O O . PHE A 1 93 ? -9.615 -3.408 10.242 1.00 97.25 93 PHE A O 1
ATOM 748 N N . ASP A 1 94 ? -9.114 -1.265 10.703 1.00 95.94 94 ASP A N 1
ATOM 749 C CA . ASP A 1 94 ? -10.442 -0.713 10.428 1.00 95.94 94 ASP A CA 1
ATOM 750 C C . ASP A 1 94 ? -10.585 -0.364 8.933 1.00 95.94 94 ASP A C 1
ATOM 752 O O . ASP A 1 94 ? -11.684 -0.404 8.383 1.00 95.94 94 ASP A O 1
ATOM 756 N N . VAL A 1 95 ? -9.463 -0.053 8.270 1.00 96.00 95 VAL A N 1
ATOM 757 C CA . VAL A 1 95 ? -9.389 0.272 6.841 1.00 96.00 95 VAL A CA 1
ATOM 758 C C . VAL A 1 95 ? -8.089 -0.229 6.214 1.00 96.00 95 VAL A C 1
ATOM 760 O O . VAL A 1 95 ? -7.024 -0.198 6.833 1.00 96.00 95 VAL A O 1
ATOM 763 N N . VAL A 1 96 ? -8.172 -0.654 4.952 1.00 96.31 96 VAL A N 1
ATOM 764 C CA . VAL A 1 96 ? -7.015 -1.003 4.121 1.00 96.31 96 VAL A CA 1
ATOM 765 C C . VAL A 1 96 ? -6.993 -0.120 2.876 1.00 96.31 96 VAL A C 1
ATOM 767 O O . VAL A 1 96 ? -7.945 -0.096 2.096 1.00 96.31 96 VAL A O 1
ATOM 770 N N . TYR A 1 97 ? -5.888 0.592 2.676 1.00 95.81 97 TYR A N 1
ATOM 771 C CA . TYR A 1 97 ? -5.599 1.369 1.479 1.00 95.81 97 TYR A CA 1
ATOM 772 C C . TYR A 1 97 ? -4.710 0.571 0.524 1.00 95.81 97 TYR A C 1
ATOM 774 O O . TYR A 1 97 ? -3.778 -0.115 0.933 1.00 95.81 97 TYR A O 1
ATOM 782 N N . ALA A 1 98 ? -4.996 0.690 -0.773 1.00 95.44 98 ALA A N 1
ATOM 783 C CA . ALA A 1 98 ? -4.210 0.102 -1.856 1.00 95.44 98 ALA A CA 1
ATOM 784 C C . ALA A 1 98 ? -4.098 1.108 -3.013 1.00 95.44 98 ALA A C 1
ATOM 786 O O . ALA A 1 98 ? -4.642 0.917 -4.110 1.00 95.44 98 ALA A O 1
ATOM 787 N N . VAL A 1 99 ? -3.445 2.242 -2.751 1.00 93.94 99 VAL A N 1
ATOM 788 C CA . VAL A 1 99 ? -3.386 3.368 -3.692 1.00 93.94 99 VAL A CA 1
ATOM 789 C C . VAL A 1 99 ? -2.506 3.022 -4.887 1.00 93.94 99 VAL A C 1
ATOM 791 O O . VAL A 1 99 ? -1.286 2.995 -4.796 1.00 93.94 99 VAL A O 1
ATOM 794 N N . ALA A 1 100 ? -3.141 2.814 -6.044 1.00 93.00 100 ALA A N 1
ATOM 795 C CA . ALA A 1 100 ? -2.451 2.482 -7.288 1.00 93.00 100 ALA A CA 1
ATOM 796 C C . ALA A 1 100 ? -1.569 1.217 -7.157 1.00 93.00 100 ALA A C 1
ATOM 798 O O . ALA A 1 100 ? -0.455 1.182 -7.662 1.00 93.00 100 ALA A O 1
ATOM 799 N N . VAL A 1 101 ? -2.095 0.162 -6.518 1.00 95.12 101 VAL A N 1
ATOM 800 C CA . VAL A 1 101 ? -1.367 -1.108 -6.313 1.00 95.12 101 VAL A CA 1
ATOM 801 C C . VAL A 1 101 ? -1.927 -2.245 -7.153 1.00 95.12 101 VAL A C 1
ATOM 803 O O . VAL A 1 101 ? -1.216 -2.858 -7.943 1.00 95.12 101 VAL A O 1
ATOM 806 N N . TYR A 1 102 ? -3.226 -2.508 -7.035 1.00 95.31 102 TYR A N 1
ATOM 807 C CA . TYR A 1 102 ? -3.859 -3.704 -7.596 1.00 95.31 102 TYR A CA 1
ATOM 808 C C . TYR A 1 102 ? -3.773 -3.846 -9.119 1.00 95.31 102 TYR A C 1
ATOM 810 O O . TYR A 1 102 ? -3.856 -4.956 -9.635 1.00 95.31 102 TYR A O 1
ATOM 818 N N . HIS A 1 103 ? -3.539 -2.755 -9.847 1.00 93.62 103 HIS A N 1
ATOM 819 C CA . HIS A 1 103 ? -3.337 -2.799 -11.295 1.00 93.62 103 HIS A CA 1
ATOM 820 C C . H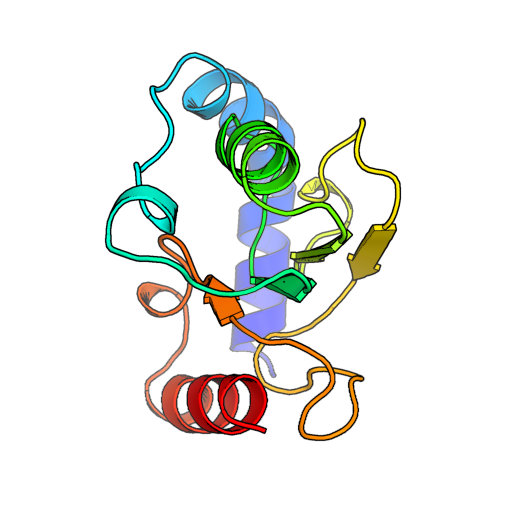IS A 1 103 ? -1.967 -3.371 -11.714 1.00 93.62 103 HIS A C 1
ATOM 822 O O . HIS A 1 103 ? -1.756 -3.622 -12.898 1.00 93.62 103 HIS A O 1
ATOM 828 N N . HIS A 1 104 ? -1.049 -3.593 -10.767 1.00 93.38 104 HIS A N 1
ATOM 829 C CA . HIS A 1 104 ? 0.221 -4.290 -10.992 1.00 93.38 104 HIS A CA 1
ATOM 830 C C . HIS A 1 104 ? 0.114 -5.809 -10.824 1.00 93.38 104 HIS A C 1
ATOM 832 O O . HIS A 1 104 ? 1.047 -6.530 -11.179 1.00 93.38 104 HIS A O 1
ATOM 838 N N . LEU A 1 105 ? -0.997 -6.301 -10.269 1.00 94.50 105 LEU A N 1
ATOM 839 C CA . LEU A 1 105 ? -1.183 -7.719 -10.000 1.00 94.50 105 LEU A CA 1
ATOM 840 C C . LEU A 1 105 ? -1.780 -8.418 -11.229 1.00 94.50 105 LEU A C 1
ATOM 842 O O . LEU A 1 105 ? -2.682 -7.876 -11.877 1.00 94.50 105 LEU A O 1
ATOM 846 N N . PRO A 1 106 ? -1.340 -9.648 -11.545 1.00 94.19 106 PRO A N 1
ATOM 847 C CA . PRO A 1 106 ? -2.065 -10.484 -12.486 1.00 94.19 106 PRO A CA 1
ATOM 848 C C . PRO A 1 106 ? -3.446 -10.850 -11.917 1.00 94.19 106 PRO A C 1
ATOM 850 O O . PRO A 1 106 ? -3.690 -10.798 -10.710 1.00 94.19 106 PRO A O 1
ATOM 853 N N . ARG A 1 107 ? -4.379 -11.212 -12.804 1.00 88.75 107 ARG A N 1
ATOM 854 C CA . ARG A 1 107 ? -5.797 -11.413 -12.456 1.00 88.75 107 ARG A CA 1
ATOM 855 C C . ARG A 1 107 ? -6.019 -12.460 -11.357 1.00 88.75 107 ARG A C 1
ATOM 857 O O . ARG A 1 107 ? -6.925 -12.296 -10.549 1.00 88.75 107 ARG A O 1
ATOM 864 N N . ASP A 1 108 ? -5.222 -13.522 -11.345 1.00 87.69 108 ASP A N 1
ATOM 865 C CA . ASP A 1 108 ? -5.257 -14.588 -10.340 1.00 87.69 108 ASP A CA 1
ATOM 866 C C . ASP A 1 108 ? -4.768 -14.108 -8.963 1.00 87.69 108 ASP A C 1
ATOM 868 O O . ASP A 1 108 ? -5.387 -14.420 -7.948 1.00 87.69 108 ASP A O 1
ATOM 872 N N . ALA A 1 109 ? -3.713 -13.291 -8.922 1.00 95.19 109 ALA A N 1
ATOM 873 C CA . ALA A 1 109 ? -3.197 -12.705 -7.684 1.00 95.19 109 ALA A CA 1
ATOM 874 C C . ALA A 1 109 ? -4.110 -11.610 -7.116 1.00 95.19 109 ALA A C 1
ATOM 876 O O . ALA A 1 109 ? -4.210 -11.465 -5.900 1.00 95.19 109 ALA A O 1
ATOM 877 N N . LEU A 1 110 ? -4.799 -10.855 -7.976 1.00 95.88 110 LEU A N 1
ATOM 878 C CA . LEU A 1 110 ? -5.698 -9.780 -7.553 1.00 95.88 110 LEU A C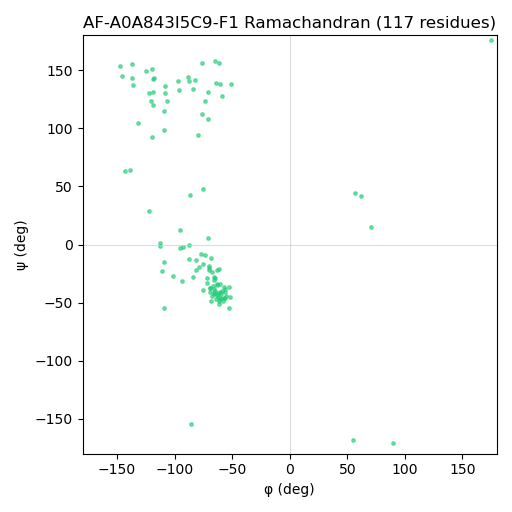A 1
ATOM 879 C C . LEU A 1 110 ? -6.781 -10.278 -6.587 1.00 95.88 110 LEU A C 1
ATOM 881 O O . LEU A 1 110 ? -7.024 -9.652 -5.559 1.00 95.88 110 LEU A O 1
ATOM 885 N N . ALA A 1 111 ? -7.411 -11.412 -6.903 1.00 95.12 111 ALA A N 1
ATOM 886 C CA . ALA A 1 111 ? -8.453 -11.983 -6.055 1.00 95.12 111 ALA A CA 1
ATOM 887 C C . ALA A 1 111 ? -7.912 -12.356 -4.664 1.00 95.12 111 ALA A C 1
ATOM 889 O O . ALA A 1 111 ? -8.556 -12.059 -3.661 1.00 95.12 111 ALA A O 1
ATOM 890 N N . ALA A 1 112 ? -6.714 -12.946 -4.603 1.00 95.50 112 ALA A N 1
ATOM 891 C CA . ALA A 1 112 ? -6.060 -13.286 -3.342 1.00 95.50 112 ALA A CA 1
ATOM 892 C C . ALA A 1 112 ? -5.680 -12.037 -2.530 1.00 95.50 112 ALA A C 1
ATOM 894 O O . ALA A 1 112 ? -5.922 -12.000 -1.330 1.00 95.50 112 ALA A O 1
ATOM 895 N N . ALA A 1 113 ? -5.156 -10.990 -3.173 1.00 96.88 113 ALA A N 1
ATOM 896 C CA . ALA A 1 113 ? -4.792 -9.751 -2.485 1.00 96.88 113 ALA A CA 1
ATOM 897 C C . ALA A 1 113 ? -6.005 -9.003 -1.913 1.00 96.88 113 ALA A C 1
ATOM 899 O O . ALA A 1 113 ? -5.934 -8.456 -0.815 1.00 96.88 113 ALA A O 1
ATOM 900 N N . ILE A 1 114 ? -7.129 -8.991 -2.638 1.00 96.25 114 ILE A N 1
ATOM 901 C CA . ILE A 1 114 ? -8.386 -8.434 -2.122 1.00 96.25 114 ILE A CA 1
ATOM 902 C C . ILE A 1 114 ? -8.894 -9.281 -0.953 1.00 96.25 114 ILE A C 1
ATOM 904 O O . ILE A 1 114 ? -9.316 -8.722 0.052 1.00 96.25 114 ILE A O 1
ATOM 908 N N . ALA A 1 115 ? -8.832 -10.612 -1.057 1.00 95.75 115 ALA A N 1
ATOM 909 C CA . ALA A 1 115 ? -9.245 -11.491 0.032 1.00 95.75 115 ALA A CA 1
ATOM 910 C C . ALA A 1 115 ? -8.426 -11.236 1.305 1.00 95.75 115 ALA A C 1
ATOM 912 O O . ALA A 1 115 ? -9.017 -11.077 2.365 1.00 95.75 115 ALA A O 1
ATOM 913 N N . GLU A 1 116 ? -7.100 -11.122 1.200 1.00 96.69 116 GLU A N 1
ATOM 914 C CA . GLU A 1 116 ? -6.231 -10.799 2.338 1.00 96.69 116 GLU A CA 1
ATOM 915 C C . GLU A 1 116 ? -6.550 -9.437 2.963 1.00 96.69 116 GLU A C 1
ATOM 917 O O . GLU A 1 116 ? -6.544 -9.326 4.186 1.00 96.69 116 GLU A O 1
ATOM 922 N N . ALA A 1 117 ? -6.834 -8.419 2.143 1.00 96.06 117 ALA A N 1
ATOM 923 C CA . ALA A 1 117 ? -7.179 -7.073 2.605 1.00 96.06 117 ALA A CA 1
ATOM 924 C C . ALA A 1 117 ? -8.560 -6.985 3.280 1.00 96.06 117 ALA A C 1
ATOM 926 O O . ALA A 1 117 ? -8.821 -6.025 4.000 1.00 96.06 117 ALA A O 1
ATOM 927 N N . LEU A 1 118 ? -9.445 -7.954 3.031 1.00 94.75 118 LEU A N 1
ATOM 928 C CA . LEU A 1 118 ? -10.790 -8.017 3.611 1.00 94.75 118 LEU A CA 1
ATOM 929 C C . LEU A 1 118 ? -10.883 -8.891 4.872 1.00 94.75 118 LEU A C 1
ATOM 931 O O . LEU A 1 118 ? -11.969 -8.971 5.443 1.00 94.75 118 LEU A O 1
ATOM 935 N N . ARG A 1 119 ? -9.790 -9.545 5.291 1.00 92.44 119 ARG A N 1
ATOM 936 C CA . ARG A 1 119 ? -9.711 -10.217 6.597 1.00 92.44 119 ARG A CA 1
ATOM 937 C C . ARG A 1 119 ? -9.463 -9.170 7.680 1.00 92.44 119 ARG A C 1
ATOM 939 O O . ARG A 1 119 ? -10.254 -9.088 8.636 1.00 92.44 119 ARG A O 1
#

Nearest PDB structures (foldseek):
  3bxo-assembly1_B  TM=7.593E-01  e=1.998E-02  Streptomyces venezuelae
  5bsz-assembly1_A  TM=7.750E-01  e=3.201E-02  Streptoalloteichus sp. ATCC 53650
  8k76-assembly1_B  TM=7.776E-01  e=8.215E-02  Fusobacterium nucleatum subsp. nucleatum ATCC 25586
  3px2-assembly1_D  TM=6.169E-01  e=4.190E-02  Streptomyces fradiae
  4oqe-assembly1_A  TM=5.775E-01  e=3.201E-02  Streptomyces fradiae